Protein AF-A0A0H5Q1U9-F1 (afdb_monomer)

Nearest PDB structures (foldseek):
  1jwf-assembly1_A  TM=3.338E-01  e=3.633E+00  Homo sapiens

Structure (mmCIF, N/CA/C/O backbone):
data_AF-A0A0H5Q1U9-F1
#
_entry.id   AF-A0A0H5Q1U9-F1
#
loop_
_atom_site.group_PDB
_atom_site.id
_atom_site.type_symbol
_atom_site.label_atom_id
_atom_site.label_alt_id
_atom_site.label_comp_id
_atom_site.label_asym_id
_atom_site.label_entity_id
_atom_site.label_seq_id
_atom_site.pdbx_PDB_ins_code
_atom_site.Cartn_x
_atom_site.Cartn_y
_atom_site.Cartn_z
_atom_site.occupancy
_atom_site.B_iso_or_equiv
_atom_site.auth_seq_id
_atom_site.auth_comp_id
_atom_site.auth_asym_id
_atom_site.auth_atom_id
_atom_site.pdbx_PDB_model_num
ATOM 1 N N . MET A 1 1 ? 12.080 0.438 -1.032 1.00 84.31 1 MET A N 1
ATOM 2 C CA . MET A 1 1 ? 11.549 1.451 -1.965 1.00 84.31 1 MET A CA 1
ATOM 3 C C . MET A 1 1 ? 10.915 2.483 -1.077 1.00 84.31 1 MET A C 1
ATOM 5 O O . MET A 1 1 ? 10.042 2.093 -0.312 1.00 84.31 1 MET A O 1
ATOM 9 N N . GLU A 1 2 ? 11.328 3.741 -1.147 1.00 87.12 2 GLU A N 1
ATOM 10 C CA . GLU A 1 2 ? 10.969 4.746 -0.141 1.00 87.12 2 GLU A CA 1
ATOM 11 C C . GLU A 1 2 ? 9.449 4.851 0.037 1.00 87.12 2 GLU A C 1
ATOM 13 O O . GLU A 1 2 ? 8.946 4.863 1.160 1.00 87.12 2 GLU A O 1
ATOM 18 N N . ILE A 1 3 ? 8.696 4.817 -1.066 1.00 88.12 3 ILE A N 1
ATOM 19 C CA . ILE A 1 3 ? 7.231 4.836 -1.029 1.00 88.12 3 ILE A CA 1
ATOM 20 C C . ILE A 1 3 ? 6.628 3.608 -0.334 1.00 88.12 3 ILE A C 1
ATOM 22 O O . ILE A 1 3 ? 5.695 3.749 0.452 1.00 88.12 3 ILE A O 1
ATOM 26 N N . ILE A 1 4 ? 7.163 2.413 -0.594 1.00 88.50 4 ILE A N 1
ATOM 27 C CA . ILE A 1 4 ? 6.695 1.162 0.014 1.00 88.50 4 ILE A CA 1
ATOM 28 C C . ILE A 1 4 ? 6.957 1.200 1.518 1.00 88.50 4 ILE A C 1
ATOM 30 O O . ILE A 1 4 ? 6.059 0.913 2.305 1.00 88.50 4 ILE A O 1
ATOM 34 N N . ASP A 1 5 ? 8.171 1.591 1.905 1.00 87.69 5 ASP A N 1
ATOM 35 C CA . ASP A 1 5 ? 8.588 1.674 3.302 1.00 87.69 5 ASP A CA 1
ATOM 36 C C . ASP A 1 5 ? 7.730 2.704 4.060 1.00 87.69 5 ASP A C 1
ATOM 38 O 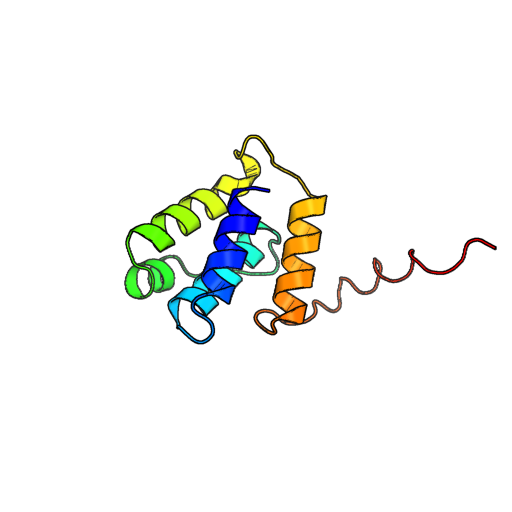O . ASP A 1 5 ? 7.247 2.426 5.157 1.00 87.69 5 ASP A O 1
ATOM 42 N N . THR A 1 6 ? 7.437 3.847 3.428 1.00 88.81 6 THR A N 1
ATOM 43 C CA . THR A 1 6 ? 6.542 4.883 3.971 1.00 88.81 6 THR A CA 1
ATOM 44 C C . THR A 1 6 ? 5.118 4.366 4.176 1.00 88.81 6 THR A C 1
ATOM 46 O O . THR A 1 6 ? 4.536 4.551 5.244 1.00 88.81 6 THR A O 1
ATOM 49 N N . VAL A 1 7 ? 4.546 3.696 3.172 1.00 89.50 7 VAL A N 1
ATOM 50 C CA . VAL A 1 7 ? 3.173 3.175 3.246 1.00 89.50 7 VAL A CA 1
ATOM 51 C C . VAL A 1 7 ? 3.069 2.064 4.291 1.00 89.50 7 VAL A C 1
ATOM 53 O O . VAL A 1 7 ? 2.139 2.070 5.095 1.00 89.50 7 VAL A O 1
ATOM 56 N N . LEU A 1 8 ? 4.040 1.148 4.348 1.00 87.31 8 LEU A N 1
ATOM 57 C CA . LEU A 1 8 ? 4.088 0.100 5.370 1.00 87.31 8 LEU A CA 1
ATOM 58 C C . LEU A 1 8 ? 4.223 0.682 6.781 1.00 87.31 8 LEU A C 1
ATOM 60 O O . LEU A 1 8 ? 3.544 0.208 7.695 1.00 87.31 8 LEU A O 1
ATOM 64 N N . ALA A 1 9 ? 5.054 1.711 6.964 1.00 88.06 9 ALA A N 1
ATOM 65 C CA . ALA A 1 9 ? 5.174 2.409 8.239 1.00 88.06 9 ALA A CA 1
ATOM 66 C C . ALA A 1 9 ? 3.831 3.022 8.661 1.00 88.06 9 ALA A C 1
ATOM 68 O O . ALA A 1 9 ? 3.384 2.782 9.780 1.00 88.06 9 ALA A O 1
ATOM 69 N N . GLN A 1 10 ? 3.134 3.708 7.749 1.00 86.31 10 GLN A N 1
ATOM 70 C CA . GLN A 1 10 ? 1.844 4.334 8.043 1.00 86.31 10 GLN A CA 1
ATOM 71 C C . GLN A 1 10 ? 0.745 3.309 8.370 1.00 86.31 10 GLN A C 1
ATOM 73 O O . GLN A 1 10 ? -0.031 3.501 9.307 1.00 86.31 10 GLN A O 1
ATOM 78 N N . ILE A 1 11 ? 0.693 2.194 7.637 1.00 86.56 11 ILE A N 1
ATOM 79 C CA . ILE A 1 11 ? -0.240 1.091 7.915 1.00 86.56 11 ILE A CA 1
ATOM 80 C C . ILE A 1 11 ? 0.050 0.476 9.292 1.00 86.56 11 ILE A C 1
ATOM 82 O O . ILE A 1 11 ? -0.879 0.130 10.021 1.00 86.56 11 ILE A O 1
ATOM 86 N N . THR A 1 12 ? 1.332 0.357 9.655 1.00 83.00 12 THR A N 1
ATOM 87 C CA . THR A 1 12 ? 1.776 -0.197 10.943 1.00 83.00 12 THR A CA 1
ATOM 88 C C . THR A 1 12 ? 1.503 0.760 12.107 1.00 83.00 12 THR A C 1
ATOM 90 O O . THR A 1 12 ? 1.166 0.311 13.199 1.00 83.00 12 THR A O 1
ATOM 93 N N . GLU A 1 13 ? 1.613 2.067 11.886 1.00 83.19 13 GLU A N 1
ATOM 94 C CA . GLU A 1 13 ? 1.341 3.097 12.891 1.00 83.19 13 GLU A CA 1
ATOM 95 C C . GLU A 1 13 ? -0.162 3.248 13.175 1.00 83.19 13 GLU A C 1
ATOM 97 O O . GLU A 1 13 ? -0.573 3.411 14.323 1.00 83.19 13 GLU A O 1
ATOM 102 N N . HIS A 1 14 ? -1.001 3.121 12.144 1.00 78.44 14 HIS A N 1
ATOM 103 C CA . HIS A 1 14 ? -2.457 3.252 12.244 1.00 78.44 14 HIS A CA 1
ATOM 104 C C . HIS A 1 14 ? -3.188 1.922 12.018 1.00 78.44 14 HIS A C 1
ATOM 106 O O . HIS A 1 14 ? -4.203 1.873 11.305 1.00 78.44 14 HIS A O 1
ATOM 112 N N . GLN A 1 15 ? -2.674 0.831 12.595 1.00 68.69 15 GLN A N 1
ATOM 113 C CA . GLN A 1 15 ? -3.274 -0.498 12.453 1.00 68.69 15 GLN A CA 1
ATOM 114 C C . GLN A 1 15 ? -4.753 -0.493 12.870 1.00 68.69 15 GLN A C 1
ATOM 116 O O . GLN A 1 15 ? -5.124 0.026 13.921 1.00 68.69 15 GLN A O 1
ATOM 121 N N . GLY A 1 16 ? -5.609 -1.071 12.022 1.00 66.94 16 GLY A N 1
ATOM 122 C CA . GLY A 1 16 ? -7.049 -1.212 12.275 1.00 66.94 16 GLY A CA 1
ATOM 123 C C . GLY A 1 16 ? -7.936 -0.066 11.774 1.00 66.94 16 GLY A C 1
ATOM 124 O O . GLY A 1 16 ? -9.156 -0.152 11.904 1.00 66.94 16 GLY A O 1
ATOM 125 N N . THR A 1 17 ? -7.378 0.986 11.165 1.00 78.12 17 THR A N 1
ATOM 126 C CA . THR A 1 17 ? -8.189 2.034 10.520 1.00 78.12 17 THR A CA 1
ATOM 127 C C . THR A 1 17 ? -8.580 1.650 9.089 1.00 78.12 17 THR A C 1
ATOM 129 O O . THR A 1 17 ? -7.834 0.984 8.368 1.00 78.12 17 THR A O 1
ATOM 132 N N . GLY A 1 18 ? -9.764 2.088 8.643 1.00 77.50 18 GLY A N 1
ATOM 133 C CA . GLY A 1 18 ? -10.246 1.812 7.283 1.00 77.50 18 GLY A CA 1
ATOM 134 C C . GLY A 1 18 ? -9.364 2.408 6.177 1.00 77.50 18 GLY A C 1
ATOM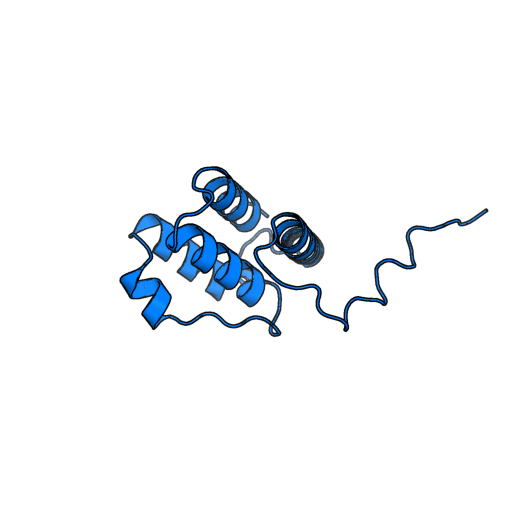 135 O O . GLY A 1 18 ? -9.355 1.885 5.064 1.00 77.50 18 GLY A O 1
ATOM 136 N N . SER A 1 19 ? -8.603 3.464 6.480 1.00 82.94 19 SER A N 1
ATOM 137 C CA . SER A 1 19 ? -7.597 4.053 5.593 1.00 82.94 19 SER A CA 1
ATOM 138 C C . SER A 1 19 ? -6.360 3.163 5.458 1.00 82.94 19 SER A C 1
ATOM 140 O O . SER A 1 19 ? -5.899 2.960 4.338 1.00 82.94 19 SER A O 1
ATOM 142 N N . SER A 1 20 ? -5.869 2.567 6.550 1.00 85.38 20 SER A N 1
ATOM 143 C CA . SER A 1 20 ? -4.739 1.623 6.521 1.00 85.38 20 SER A CA 1
ATOM 144 C C . SER A 1 20 ? -5.044 0.378 5.694 1.00 85.38 20 SER A C 1
ATOM 146 O O . SER A 1 20 ? -4.223 -0.031 4.879 1.00 85.38 20 SER A O 1
ATOM 148 N N . VAL A 1 21 ? -6.246 -0.192 5.839 1.00 86.50 21 VAL A N 1
ATOM 149 C CA . VAL A 1 21 ? -6.679 -1.339 5.017 1.00 86.50 21 VAL A CA 1
ATOM 150 C C . VAL A 1 21 ? -6.693 -0.965 3.535 1.00 86.50 21 VAL A C 1
ATOM 152 O O . VAL A 1 21 ? -6.221 -1.723 2.692 1.00 86.50 21 VAL A O 1
ATOM 155 N N . LEU A 1 22 ? -7.194 0.226 3.206 1.00 88.56 22 LEU A N 1
ATOM 156 C CA . LEU A 1 22 ? -7.281 0.664 1.819 1.00 88.56 22 LEU A CA 1
ATOM 157 C C . LEU A 1 22 ? -5.904 0.990 1.222 1.00 88.56 22 LEU A C 1
ATOM 159 O O . LEU A 1 22 ? -5.648 0.658 0.067 1.00 88.56 22 LEU A O 1
ATOM 163 N N . LEU A 1 23 ? -5.000 1.586 2.002 1.00 88.94 23 LEU A N 1
ATOM 164 C CA . LEU A 1 23 ? -3.608 1.797 1.600 1.00 88.94 23 LEU A CA 1
ATOM 165 C C . LEU A 1 23 ? -2.868 0.473 1.390 1.00 88.94 23 LEU A C 1
ATOM 167 O O . LEU A 1 23 ? -2.118 0.354 0.426 1.00 88.94 23 LEU A O 1
ATOM 171 N N . ALA A 1 24 ? -3.110 -0.530 2.236 1.00 89.56 24 ALA A N 1
ATOM 172 C CA . ALA A 1 24 ? -2.551 -1.867 2.067 1.00 89.56 24 ALA A CA 1
ATOM 173 C C . ALA A 1 24 ? -3.013 -2.507 0.748 1.00 89.56 24 ALA A C 1
ATOM 175 O O . ALA A 1 24 ? -2.195 -3.013 -0.018 1.00 89.56 24 ALA A O 1
ATOM 176 N N . GLN A 1 25 ? -4.308 -2.413 0.436 1.00 88.50 25 GLN A N 1
ATOM 177 C CA . GLN A 1 25 ? -4.861 -2.886 -0.836 1.00 88.50 25 GLN A CA 1
ATOM 178 C C . GLN A 1 25 ? -4.319 -2.104 -2.036 1.00 88.50 25 GLN A C 1
ATOM 180 O O . GLN A 1 25 ? -4.033 -2.694 -3.076 1.00 88.50 25 GLN A O 1
ATOM 185 N N . ALA A 1 26 ? -4.144 -0.788 -1.904 1.00 90.50 26 ALA A N 1
ATOM 186 C CA . ALA A 1 26 ? -3.550 0.040 -2.948 1.00 90.50 26 ALA A CA 1
ATOM 187 C C . ALA A 1 26 ? -2.086 -0.326 -3.206 1.00 90.50 26 ALA A C 1
ATOM 189 O O . ALA A 1 26 ? -1.682 -0.431 -4.361 1.00 90.50 26 ALA A O 1
ATOM 190 N N . LEU A 1 27 ? -1.311 -0.573 -2.147 1.00 90.00 27 LEU A N 1
ATOM 191 C CA . LEU A 1 27 ? 0.063 -1.052 -2.251 1.00 90.00 27 LEU A CA 1
ATOM 192 C C . LEU A 1 27 ? 0.103 -2.424 -2.931 1.00 90.00 27 LEU A C 1
ATOM 194 O O . LEU A 1 27 ? 0.856 -2.608 -3.882 1.00 90.00 27 LEU A O 1
ATOM 198 N N . ALA A 1 28 ? -0.757 -3.356 -2.515 1.00 90.06 28 ALA A N 1
ATOM 199 C CA . ALA A 1 28 ? -0.857 -4.665 -3.149 1.00 90.06 28 ALA A CA 1
ATOM 200 C C . ALA A 1 28 ? -1.220 -4.560 -4.639 1.00 90.06 28 ALA A C 1
ATOM 202 O O . ALA A 1 28 ? -0.608 -5.233 -5.462 1.00 90.06 28 ALA A O 1
ATOM 203 N N . SER A 1 29 ? -2.159 -3.675 -4.993 1.00 89.06 29 SER A N 1
ATOM 204 C CA . SER A 1 29 ? -2.590 -3.428 -6.377 1.00 89.06 29 SER A CA 1
ATOM 205 C C . SER A 1 29 ? -1.497 -2.784 -7.231 1.00 89.06 29 SER A C 1
ATOM 207 O O . SER A 1 29 ? -1.340 -3.108 -8.408 1.00 89.06 29 SER A O 1
ATOM 209 N N . ALA A 1 30 ? -0.701 -1.896 -6.634 1.00 89.19 30 ALA A N 1
ATOM 210 C CA . ALA A 1 30 ? 0.451 -1.294 -7.290 1.00 89.19 30 ALA A CA 1
ATOM 211 C C . ALA A 1 30 ? 1.557 -2.326 -7.561 1.00 89.19 30 ALA A C 1
ATOM 213 O O . ALA A 1 30 ? 2.189 -2.280 -8.614 1.00 89.19 30 ALA A O 1
ATOM 214 N N . CYS A 1 31 ? 1.766 -3.265 -6.633 1.00 87.38 31 CYS A N 1
ATOM 215 C CA . CYS A 1 31 ? 2.772 -4.321 -6.746 1.00 87.38 31 CYS A CA 1
ATOM 216 C C . CYS A 1 31 ? 2.323 -5.510 -7.608 1.00 87.38 31 CYS A C 1
ATOM 218 O O . CYS A 1 31 ? 3.156 -6.200 -8.189 1.00 87.38 31 CYS A O 1
ATOM 220 N N . SER A 1 32 ? 1.020 -5.781 -7.689 1.00 84.31 32 SER A N 1
ATOM 221 C CA . SER A 1 32 ? 0.472 -6.928 -8.406 1.00 84.31 32 SER A CA 1
ATOM 222 C C . SER A 1 32 ? -0.927 -6.645 -8.945 1.00 84.31 32 SER A C 1
ATOM 224 O O . SER A 1 32 ? -1.811 -6.157 -8.247 1.00 84.31 32 SER A O 1
ATOM 226 N N . ARG A 1 33 ? -1.160 -7.052 -10.197 1.00 79.38 33 ARG A N 1
ATOM 227 C CA . ARG A 1 33 ? -2.454 -6.896 -10.885 1.00 79.38 33 ARG A CA 1
ATOM 228 C C . ARG A 1 33 ? -3.562 -7.786 -10.320 1.00 79.38 33 ARG A C 1
ATOM 230 O O . ARG A 1 33 ? -4.714 -7.613 -10.702 1.00 79.38 33 ARG A O 1
ATOM 237 N N . HIS A 1 34 ? -3.211 -8.738 -9.458 1.00 80.75 34 HIS A N 1
ATOM 238 C CA . HIS A 1 34 ? -4.166 -9.624 -8.798 1.00 80.75 34 H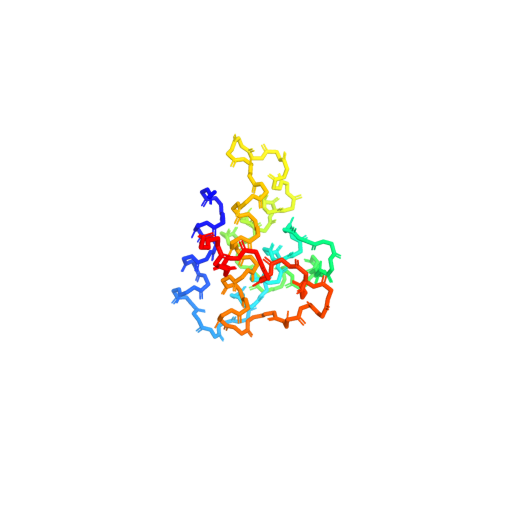IS A CA 1
ATOM 239 C C . HIS A 1 34 ? -5.005 -8.889 -7.750 1.00 80.75 34 HIS A C 1
ATOM 241 O O . HIS A 1 34 ? -6.134 -9.286 -7.473 1.00 80.7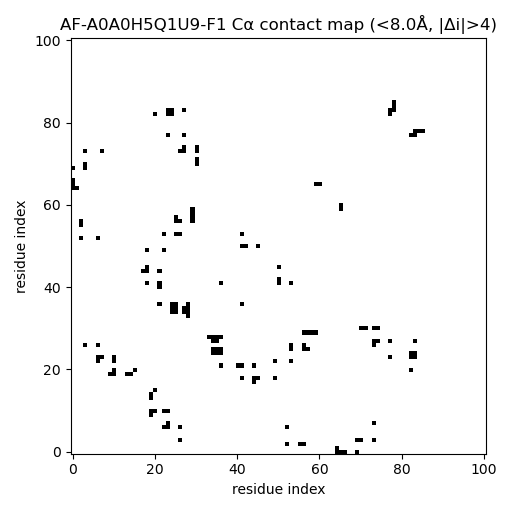5 34 HIS A O 1
ATOM 247 N N . TYR A 1 35 ? -4.491 -7.776 -7.227 1.00 83.25 35 TYR A N 1
ATOM 248 C CA . TYR A 1 35 ? -5.214 -6.937 -6.287 1.00 83.25 35 TYR A CA 1
ATOM 249 C C . TYR A 1 35 ? -5.747 -5.705 -7.006 1.00 83.25 35 TYR A C 1
ATOM 251 O O . TYR A 1 35 ? -5.078 -5.087 -7.837 1.00 83.25 35 TYR A O 1
ATOM 259 N N . THR A 1 36 ? -6.967 -5.319 -6.656 1.00 84.69 36 THR A N 1
ATOM 260 C CA . THR A 1 36 ? -7.612 -4.117 -7.180 1.00 84.69 36 THR A CA 1
ATOM 261 C C . THR A 1 36 ? -8.078 -3.251 -6.034 1.00 84.69 36 THR A C 1
ATOM 263 O O . THR A 1 36 ? -8.592 -3.757 -5.037 1.00 84.69 36 THR A O 1
ATOM 266 N N . VAL A 1 37 ? -7.962 -1.941 -6.208 1.00 87.19 37 VAL A N 1
ATOM 267 C CA . VAL A 1 37 ? -8.467 -0.958 -5.256 1.00 87.19 37 VAL A CA 1
ATOM 268 C C . VAL A 1 37 ? -9.387 0.026 -5.969 1.00 87.19 37 VAL A C 1
ATOM 270 O O . VAL A 1 37 ? -9.148 0.432 -7.107 1.00 87.19 37 VAL A O 1
ATOM 273 N N . SER A 1 38 ? -10.469 0.403 -5.298 1.00 87.56 38 SER A N 1
ATOM 274 C CA . SER A 1 38 ? -11.435 1.372 -5.804 1.00 87.56 38 SER A CA 1
ATOM 275 C C . SER A 1 38 ? -10.962 2.795 -5.512 1.00 87.56 38 SER A C 1
ATOM 277 O O . SER A 1 38 ? -10.781 3.183 -4.356 1.00 87.56 38 SER A O 1
ATOM 279 N N . LEU A 1 39 ? -10.809 3.603 -6.566 1.00 84.00 39 LEU A N 1
ATOM 280 C CA . LEU A 1 39 ? -10.488 5.030 -6.440 1.00 84.00 39 LEU A CA 1
ATOM 281 C C . LEU A 1 39 ? -11.580 5.795 -5.674 1.00 84.00 39 LEU A C 1
ATOM 283 O O . LEU A 1 39 ? -11.287 6.741 -4.945 1.00 84.00 39 LEU A O 1
ATOM 287 N N . LEU A 1 40 ? -12.843 5.384 -5.821 1.00 86.19 40 LEU A N 1
ATOM 288 C CA . LEU A 1 40 ? -13.958 6.011 -5.114 1.00 86.19 40 LEU A CA 1
ATOM 289 C C . LEU A 1 40 ? -13.877 5.731 -3.612 1.00 86.19 40 LEU A C 1
ATOM 291 O O . LEU A 1 40 ? -14.012 6.661 -2.819 1.00 86.19 40 LEU A O 1
ATOM 295 N N . ASP A 1 41 ? -13.560 4.496 -3.218 1.00 86.00 41 ASP A N 1
ATOM 296 C CA . ASP A 1 41 ? -13.341 4.170 -1.806 1.00 86.00 41 ASP A CA 1
ATOM 297 C C . ASP A 1 41 ? -12.140 4.931 -1.237 1.00 86.00 41 ASP A C 1
ATOM 299 O O . ASP A 1 41 ? -12.211 5.441 -0.116 1.00 86.00 41 ASP A O 1
ATOM 303 N N . ALA A 1 42 ? -11.073 5.084 -2.031 1.00 84.88 42 ALA A N 1
ATOM 304 C CA . ALA A 1 42 ? -9.924 5.901 -1.663 1.00 84.88 42 ALA A CA 1
ATOM 305 C C . ALA A 1 42 ? -10.331 7.359 -1.402 1.00 84.88 42 ALA A C 1
ATOM 307 O O . ALA A 1 42 ? -9.927 7.945 -0.404 1.00 84.88 42 ALA A O 1
ATOM 308 N N . SER A 1 43 ? -11.191 7.934 -2.247 1.00 83.88 43 SER A N 1
ATOM 309 C CA . SER A 1 43 ? -11.630 9.330 -2.114 1.00 83.88 43 SER A CA 1
ATOM 310 C C . SER A 1 43 ? -12.449 9.626 -0.856 1.00 83.88 43 SER A C 1
ATOM 312 O O . SER A 1 43 ? -12.431 10.755 -0.374 1.00 83.88 43 SER A O 1
ATOM 314 N N . VAL A 1 44 ? -13.146 8.621 -0.319 1.00 86.62 44 VAL A N 1
ATOM 315 C CA . VAL A 1 44 ? -13.987 8.771 0.875 1.00 86.62 44 VAL A CA 1
ATOM 316 C C . VAL A 1 44 ? -13.213 8.437 2.151 1.00 86.62 44 VAL A C 1
ATOM 318 O O . VAL A 1 44 ? -13.436 9.067 3.183 1.00 86.62 44 VAL A O 1
ATOM 321 N N . LYS A 1 45 ? -12.319 7.441 2.099 1.00 86.00 45 LYS A N 1
ATOM 322 C CA . LYS A 1 45 ? -11.619 6.913 3.282 1.00 86.00 45 LYS A CA 1
ATOM 323 C C . LYS A 1 45 ? -10.247 7.535 3.524 1.00 86.00 45 LYS A C 1
ATOM 325 O O . LYS A 1 45 ? -9.781 7.490 4.660 1.00 86.00 45 LYS A O 1
ATOM 330 N N . LEU A 1 46 ? -9.583 8.060 2.493 1.00 85.69 46 LEU A N 1
ATOM 331 C CA . LEU A 1 46 ? -8.240 8.619 2.625 1.00 85.69 46 LEU A CA 1
ATOM 332 C C . LEU A 1 46 ? -8.289 10.123 2.880 1.00 85.69 46 LEU A C 1
ATOM 334 O O . LEU A 1 46 ? -8.973 10.884 2.197 1.00 85.69 46 LEU A O 1
ATOM 338 N N . ASP A 1 47 ? -7.490 10.560 3.845 1.00 85.75 47 ASP A N 1
ATOM 339 C CA . ASP A 1 47 ? -7.135 11.960 4.011 1.00 85.75 47 ASP A CA 1
ATOM 340 C C . ASP A 1 47 ? -6.175 12.425 2.895 1.00 85.75 47 ASP A C 1
ATOM 342 O O . ASP A 1 47 ? -5.673 11.635 2.091 1.00 85.75 47 ASP A O 1
ATOM 346 N N . ARG A 1 48 ? -5.888 13.731 2.841 1.00 84.56 48 ARG A N 1
ATOM 347 C CA . ARG A 1 48 ? -5.036 14.315 1.790 1.00 84.56 48 ARG A CA 1
ATOM 348 C C . ARG A 1 48 ? -3.632 13.708 1.729 1.00 84.56 48 ARG A C 1
ATOM 350 O O . ARG A 1 48 ? -3.083 13.627 0.632 1.00 84.56 48 ARG A O 1
ATOM 357 N N . ASN A 1 49 ? -3.050 13.322 2.865 1.00 86.00 49 ASN A N 1
ATOM 358 C CA . ASN A 1 49 ? -1.707 12.750 2.898 1.00 86.00 49 ASN A CA 1
ATOM 359 C C . ASN A 1 49 ? -1.733 11.322 2.338 1.00 86.00 49 ASN A C 1
ATOM 361 O O . ASN A 1 49 ? -1.019 11.001 1.390 1.00 86.00 49 ASN A O 1
ATOM 365 N N . SER A 1 50 ? -2.660 10.504 2.832 1.00 85.62 50 SER A N 1
ATOM 366 C CA . SER A 1 50 ? -2.856 9.133 2.355 1.00 85.62 50 SER A CA 1
ATOM 367 C C . SER A 1 50 ? -3.245 9.073 0.870 1.00 85.62 50 SER A C 1
ATOM 369 O O . SER A 1 50 ? -2.779 8.204 0.135 1.00 85.62 50 SER A O 1
ATOM 371 N N . MET A 1 51 ? -4.040 10.032 0.383 1.00 87.94 51 MET A N 1
ATOM 372 C CA . MET A 1 51 ? -4.379 10.145 -1.039 1.00 87.94 51 MET A CA 1
ATOM 373 C C . MET A 1 51 ? -3.159 10.502 -1.907 1.00 87.94 51 MET A C 1
ATOM 375 O O . MET A 1 51 ? -3.048 10.031 -3.037 1.00 87.94 51 MET A O 1
ATOM 379 N N . ASN A 1 52 ? -2.214 11.301 -1.399 1.00 89.88 52 ASN A N 1
ATOM 380 C CA . ASN A 1 52 ? -0.968 11.572 -2.120 1.00 89.88 52 ASN A CA 1
ATOM 381 C C . ASN A 1 52 ? -0.159 10.282 -2.323 1.00 89.88 52 ASN A C 1
ATOM 383 O O . ASN A 1 52 ? 0.270 9.996 -3.442 1.00 89.88 52 ASN A O 1
ATOM 387 N N . LEU A 1 53 ? -0.032 9.471 -1.268 1.00 89.38 53 LEU A N 1
ATOM 388 C CA . LEU A 1 53 ? 0.635 8.171 -1.343 1.00 89.38 53 LEU A CA 1
ATOM 389 C C . LEU A 1 53 ? -0.083 7.224 -2.301 1.00 89.38 53 LEU A C 1
ATOM 391 O O . LEU A 1 53 ? 0.573 6.591 -3.120 1.00 89.38 53 LEU A O 1
ATOM 395 N N . PHE A 1 54 ? -1.416 7.184 -2.269 1.00 90.38 54 PHE A N 1
ATOM 396 C CA . PHE A 1 54 ? -2.215 6.417 -3.225 1.00 90.38 54 PHE A CA 1
ATOM 397 C C . PHE A 1 54 ? -1.899 6.800 -4.680 1.00 90.38 54 PHE A C 1
ATOM 399 O O . PHE A 1 54 ? -1.640 5.933 -5.512 1.00 90.38 54 PHE A O 1
ATOM 406 N N . CYS A 1 55 ? -1.865 8.098 -4.996 1.00 89.38 55 CYS A N 1
ATOM 407 C CA . CYS A 1 55 ? -1.527 8.570 -6.339 1.00 89.38 55 CYS A CA 1
ATOM 408 C C . CYS A 1 55 ? -0.095 8.201 -6.745 1.00 89.38 55 CYS A C 1
ATOM 410 O O . CYS A 1 55 ? 0.134 7.819 -7.894 1.00 89.38 55 CYS A O 1
ATOM 412 N N . ARG A 1 56 ? 0.868 8.285 -5.820 1.00 90.75 56 ARG A N 1
ATOM 413 C CA . ARG A 1 56 ? 2.245 7.856 -6.090 1.00 90.75 56 ARG A CA 1
ATOM 414 C C . ARG A 1 56 ? 2.341 6.340 -6.300 1.00 90.75 56 ARG A C 1
ATOM 416 O O . ARG A 1 56 ? 3.023 5.910 -7.222 1.00 90.75 56 ARG A O 1
ATOM 423 N N . LEU A 1 57 ? 1.601 5.534 -5.533 1.00 89.50 57 LEU A N 1
ATOM 424 C CA . LEU A 1 57 ? 1.506 4.080 -5.722 1.00 89.50 57 LEU A CA 1
ATOM 425 C C . LEU A 1 57 ? 0.919 3.727 -7.094 1.00 89.50 57 LEU A C 1
ATOM 427 O O . LEU A 1 57 ? 1.438 2.853 -7.782 1.00 89.50 57 LEU A O 1
ATOM 431 N N . ALA A 1 58 ? -0.103 4.451 -7.554 1.00 88.06 58 ALA A N 1
ATOM 432 C CA . ALA A 1 58 ? -0.640 4.270 -8.905 1.00 88.06 58 ALA A CA 1
ATOM 433 C C . ALA A 1 58 ? 0.408 4.546 -10.004 1.00 88.06 58 ALA A C 1
ATOM 435 O O . ALA A 1 58 ? 0.337 3.987 -11.099 1.00 88.06 58 ALA A O 1
ATOM 436 N N . ALA A 1 59 ? 1.405 5.380 -9.705 1.00 88.56 59 ALA A N 1
ATOM 437 C CA . ALA A 1 59 ? 2.534 5.686 -10.569 1.00 88.56 59 ALA A CA 1
ATOM 438 C C . ALA A 1 59 ? 3.832 4.970 -10.147 1.00 88.56 59 ALA A C 1
ATOM 440 O O . ALA A 1 59 ? 4.901 5.405 -10.566 1.00 88.56 59 ALA A O 1
ATOM 441 N N . ILE A 1 60 ? 3.768 3.862 -9.390 1.00 86.94 60 ILE A N 1
ATOM 442 C CA . ILE A 1 60 ? 4.948 3.197 -8.800 1.00 86.94 60 ILE A CA 1
ATOM 443 C C . ILE A 1 60 ? 6.055 2.904 -9.824 1.00 86.94 60 ILE A C 1
ATOM 445 O O . ILE A 1 60 ? 7.229 3.089 -9.533 1.00 86.94 60 ILE A O 1
ATOM 449 N N . SER A 1 61 ? 5.689 2.557 -11.065 1.00 86.31 61 SER A N 1
ATOM 450 C CA . SER A 1 61 ? 6.619 2.334 -12.192 1.00 86.31 61 SER A CA 1
ATOM 451 C C . SER A 1 61 ? 7.474 3.546 -12.598 1.00 86.31 61 SER A C 1
ATOM 453 O O . SER A 1 61 ? 8.394 3.411 -13.403 1.00 86.31 61 SER A O 1
ATOM 455 N N . LYS A 1 62 ? 7.135 4.742 -12.110 1.00 87.25 62 LYS A N 1
ATOM 456 C CA . LYS A 1 62 ? 7.832 6.006 -12.368 1.00 87.25 62 LYS A CA 1
ATOM 457 C C . LYS A 1 62 ? 8.713 6.442 -11.202 1.00 87.25 62 LYS A C 1
ATOM 459 O O . LYS A 1 62 ? 9.413 7.442 -11.343 1.00 87.25 62 LYS A O 1
ATOM 464 N N . GLU A 1 63 ? 8.684 5.726 -10.081 1.00 87.00 63 GLU A N 1
ATOM 465 C CA . GLU A 1 63 ? 9.539 6.032 -8.939 1.00 87.00 63 GLU A CA 1
ATOM 466 C C . GLU A 1 63 ? 11.013 5.740 -9.288 1.00 87.00 63 GLU A C 1
ATOM 468 O O . GLU A 1 63 ? 11.314 4.750 -9.964 1.00 87.00 63 GLU A O 1
ATOM 473 N N . PRO A 1 64 ? 11.950 6.605 -8.866 1.00 83.25 64 PRO A N 1
ATOM 474 C CA . PRO A 1 64 ? 13.358 6.511 -9.256 1.00 83.25 64 PRO A CA 1
ATOM 475 C C . PRO A 1 64 ? 14.066 5.277 -8.680 1.00 83.25 64 PRO A C 1
ATOM 477 O O . PRO A 1 64 ? 15.061 4.819 -9.235 1.00 83.25 64 PRO A O 1
ATOM 480 N N . ASP A 1 65 ? 13.553 4.735 -7.579 1.00 87.19 65 ASP A N 1
ATOM 481 C CA . ASP A 1 65 ? 14.047 3.559 -6.865 1.00 87.19 65 ASP A CA 1
ATOM 482 C C . ASP A 1 65 ? 13.208 2.299 -7.148 1.00 87.19 65 ASP A C 1
ATOM 484 O O . ASP A 1 65 ? 13.253 1.334 -6.379 1.00 87.19 65 ASP A O 1
ATOM 488 N N . TYR A 1 66 ? 12.448 2.296 -8.252 1.00 85.88 66 TYR A N 1
ATOM 489 C CA . TYR A 1 66 ? 11.602 1.179 -8.669 1.00 85.88 66 TYR A CA 1
ATOM 490 C C . TYR A 1 66 ? 12.354 -0.156 -8.653 1.00 85.88 66 TYR A C 1
ATOM 492 O O . TYR A 1 66 ? 13.368 -0.345 -9.328 1.00 85.88 66 TYR A O 1
ATOM 500 N N . SER A 1 67 ? 11.818 -1.113 -7.898 1.00 87.06 67 SER A N 1
ATOM 501 C CA . SER A 1 67 ? 12.411 -2.433 -7.736 1.00 87.06 67 SER A CA 1
ATOM 502 C C . SER A 1 67 ? 11.332 -3.499 -7.620 1.00 87.06 67 SER A C 1
ATOM 504 O O . SER A 1 67 ? 10.479 -3.446 -6.734 1.00 87.06 67 SER A O 1
ATOM 506 N N . ASN A 1 68 ? 11.392 -4.503 -8.495 1.00 86.06 68 ASN A N 1
ATOM 507 C CA . ASN A 1 68 ? 10.492 -5.656 -8.427 1.00 86.06 68 ASN A CA 1
ATOM 508 C C . ASN A 1 68 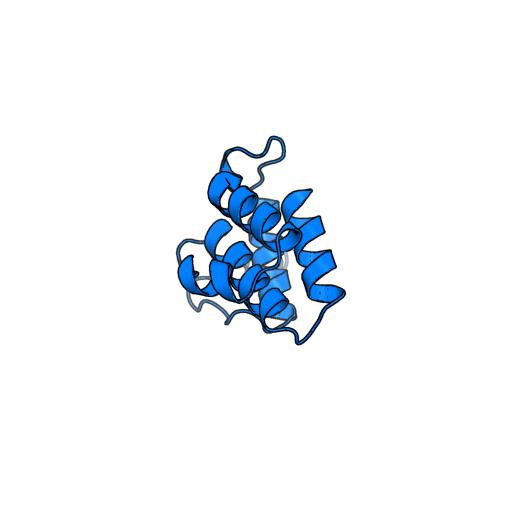? 10.709 -6.445 -7.125 1.00 86.06 68 ASN A C 1
ATOM 510 O O . ASN A 1 68 ? 9.746 -6.800 -6.459 1.00 86.06 68 ASN A O 1
ATOM 514 N N . SER A 1 69 ? 11.961 -6.614 -6.681 1.00 86.94 69 SER A N 1
ATOM 515 C CA . SER A 1 69 ? 12.250 -7.340 -5.436 1.00 86.94 69 SER A CA 1
ATOM 516 C C . SER A 1 69 ? 11.731 -6.616 -4.190 1.00 86.94 69 SER A C 1
ATOM 518 O O . SER A 1 69 ? 11.380 -7.258 -3.201 1.00 86.94 69 SER A O 1
ATOM 520 N N . ALA A 1 70 ? 11.657 -5.281 -4.218 1.00 87.31 70 ALA A N 1
ATOM 521 C CA . ALA A 1 70 ? 11.036 -4.508 -3.146 1.00 87.31 70 ALA A CA 1
ATOM 522 C C . ALA A 1 70 ? 9.507 -4.671 -3.134 1.00 87.31 70 ALA A C 1
ATOM 524 O O . ALA A 1 70 ? 8.921 -4.755 -2.058 1.00 87.31 70 ALA A O 1
ATOM 525 N N . GLN A 1 71 ? 8.878 -4.758 -4.307 1.00 87.81 71 GLN A N 1
ATOM 526 C CA . GLN A 1 71 ? 7.441 -5.012 -4.441 1.00 87.81 71 GLN A CA 1
ATOM 527 C C . GLN A 1 71 ? 7.066 -6.422 -3.969 1.00 87.81 71 GLN A C 1
ATOM 529 O O . GLN A 1 71 ? 6.122 -6.569 -3.196 1.00 87.81 71 GLN A O 1
ATOM 534 N N . ASP A 1 72 ? 7.851 -7.443 -4.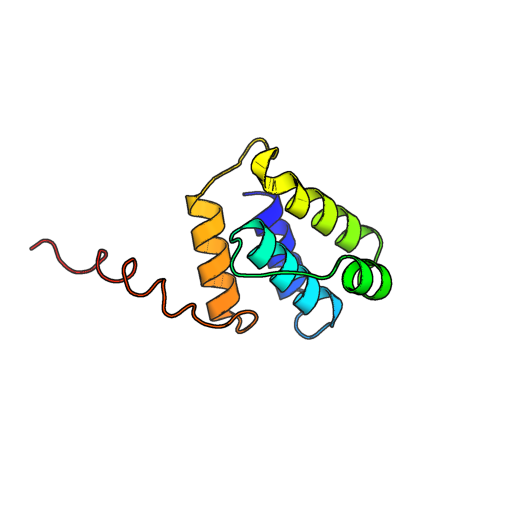322 1.00 88.06 72 ASP A N 1
ATOM 535 C CA . ASP A 1 72 ? 7.626 -8.818 -3.851 1.00 88.06 72 ASP A CA 1
ATOM 536 C C . ASP A 1 72 ? 7.733 -8.918 -2.323 1.00 88.06 72 ASP A C 1
ATOM 538 O O . ASP A 1 72 ? 6.895 -9.532 -1.658 1.00 88.06 72 ASP A O 1
ATOM 542 N N . LYS A 1 73 ? 8.736 -8.250 -1.735 1.00 87.94 73 LYS A N 1
ATOM 543 C CA . LYS A 1 73 ? 8.872 -8.145 -0.274 1.00 87.94 73 LYS A CA 1
ATOM 544 C C . LYS A 1 73 ? 7.688 -7.419 0.360 1.00 87.94 73 LYS A C 1
ATOM 546 O O . LYS A 1 73 ? 7.238 -7.832 1.427 1.00 87.94 73 LYS A O 1
ATOM 551 N N . ALA A 1 74 ? 7.172 -6.372 -0.283 1.00 88.38 74 ALA A N 1
ATOM 552 C CA . ALA A 1 74 ? 5.994 -5.656 0.192 1.00 88.38 74 ALA A CA 1
ATOM 553 C C . ALA A 1 74 ? 4.762 -6.565 0.231 1.00 88.38 74 ALA A C 1
ATOM 555 O O . ALA A 1 74 ? 4.070 -6.602 1.243 1.00 88.38 74 ALA A O 1
ATOM 556 N N . LEU A 1 75 ? 4.528 -7.347 -0.828 1.00 89.06 75 LEU A N 1
ATOM 557 C CA . LEU A 1 75 ? 3.428 -8.312 -0.888 1.00 89.06 75 LEU A CA 1
ATOM 558 C C . LEU A 1 75 ? 3.546 -9.373 0.210 1.00 89.06 75 LEU A C 1
ATOM 560 O O . LEU A 1 75 ? 2.575 -9.613 0.924 1.00 89.06 75 LEU A O 1
ATOM 564 N N . ARG A 1 76 ? 4.738 -9.956 0.407 1.00 88.12 76 ARG A N 1
ATOM 565 C CA . ARG A 1 76 ? 4.993 -10.884 1.526 1.00 88.12 76 ARG A CA 1
ATOM 566 C C . ARG A 1 76 ? 4.666 -10.234 2.871 1.00 88.12 76 ARG A C 1
ATOM 568 O O . ARG A 1 76 ? 3.942 -10.810 3.674 1.00 88.12 76 ARG A O 1
ATOM 575 N N . ARG A 1 77 ? 5.100 -8.989 3.081 1.00 87.19 77 ARG A N 1
ATOM 576 C CA . ARG A 1 77 ? 4.840 -8.269 4.331 1.00 87.19 77 ARG A CA 1
ATOM 577 C C . ARG A 1 77 ? 3.357 -7.974 4.560 1.00 87.19 77 ARG A C 1
ATOM 579 O O . ARG A 1 77 ? 2.892 -8.053 5.691 1.00 87.19 77 ARG A O 1
ATOM 586 N N . LEU A 1 78 ? 2.614 -7.632 3.510 1.00 87.44 78 LEU A N 1
ATOM 587 C CA . LEU A 1 78 ? 1.169 -7.415 3.593 1.00 87.44 78 LEU A CA 1
ATOM 588 C C . LEU A 1 78 ? 0.409 -8.704 3.940 1.00 87.44 78 LEU A C 1
ATOM 590 O O . 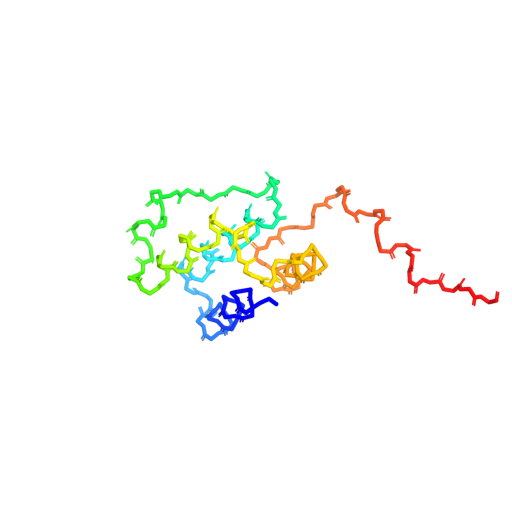LEU A 1 78 ? -0.588 -8.627 4.660 1.00 87.44 78 LEU A O 1
ATOM 594 N N . ARG A 1 79 ? 0.896 -9.868 3.485 1.00 86.25 79 ARG A N 1
ATOM 595 C CA . ARG A 1 79 ? 0.372 -11.189 3.878 1.00 86.25 79 ARG A CA 1
ATOM 596 C C . ARG A 1 79 ? 0.653 -11.493 5.344 1.00 86.25 79 ARG A C 1
ATOM 598 O O . ARG A 1 79 ? -0.272 -11.855 6.059 1.00 86.25 79 ARG A O 1
ATOM 605 N N . ASP A 1 80 ? 1.883 -11.266 5.812 1.00 87.00 80 ASP A N 1
ATOM 606 C CA . ASP A 1 80 ? 2.248 -11.464 7.227 1.00 87.00 80 ASP A CA 1
ATOM 607 C C . ASP A 1 80 ? 1.361 -10.641 8.174 1.00 87.00 80 ASP A C 1
ATOM 609 O O . ASP A 1 80 ? 1.055 -11.057 9.289 1.00 87.00 80 ASP A O 1
ATOM 613 N N . LEU A 1 81 ? 0.961 -9.449 7.726 1.00 84.38 81 LEU A N 1
ATOM 614 C CA . LEU A 1 81 ? 0.087 -8.543 8.466 1.00 84.38 81 LEU A CA 1
ATOM 615 C C . LEU A 1 81 ? -1.410 -8.875 8.314 1.00 84.38 81 LEU A C 1
ATOM 617 O O . LEU A 1 81 ? -2.235 -8.242 8.969 1.00 84.38 81 LEU A O 1
ATOM 621 N N . GLY A 1 82 ? -1.773 -9.840 7.463 1.00 84.19 82 GLY A N 1
ATOM 622 C CA . GLY A 1 82 ? -3.156 -10.260 7.229 1.00 84.19 82 GLY A CA 1
ATOM 623 C C . GLY A 1 82 ? -4.003 -9.262 6.434 1.00 84.19 82 GLY A C 1
ATOM 624 O O . GLY A 1 82 ? -5.227 -9.288 6.537 1.00 84.19 82 GLY A O 1
ATOM 625 N N . PHE A 1 83 ? -3.384 -8.357 5.663 1.00 83.50 83 PHE A N 1
ATOM 626 C CA . PHE A 1 83 ? -4.119 -7.387 4.836 1.00 83.50 83 PHE A CA 1
ATOM 627 C C . PHE A 1 83 ? -4.532 -7.935 3.468 1.00 83.50 83 PHE A C 1
ATOM 629 O O . PHE A 1 83 ? -5.455 -7.395 2.854 1.00 83.50 83 PHE A O 1
ATOM 636 N N . ILE A 1 84 ? -3.836 -8.962 2.980 1.00 81.38 84 ILE A N 1
ATOM 637 C CA . ILE A 1 84 ? -4.118 -9.643 1.714 1.00 81.38 84 ILE A CA 1
ATOM 638 C C . ILE A 1 84 ? -3.975 -11.155 1.900 1.00 81.38 84 ILE A C 1
ATOM 640 O O . ILE A 1 84 ? -3.133 -11.601 2.680 1.00 81.38 84 ILE A O 1
ATOM 644 N N . ASP A 1 85 ? -4.777 -11.926 1.168 1.00 76.44 85 ASP A N 1
ATOM 645 C CA . ASP A 1 85 ? -4.711 -13.387 1.192 1.00 76.44 85 ASP A CA 1
ATOM 646 C C . ASP A 1 85 ? -3.481 -13.919 0.436 1.00 76.44 85 ASP A C 1
ATOM 648 O O . ASP A 1 85 ? -2.876 -13.241 -0.405 1.00 76.44 85 ASP A O 1
ATOM 652 N N . ILE A 1 86 ? -3.090 -15.156 0.755 1.00 62.44 86 ILE A N 1
ATOM 653 C CA . ILE A 1 86 ? -2.053 -15.881 0.018 1.00 62.44 86 ILE A CA 1
ATOM 654 C C . ILE A 1 86 ? -2.625 -16.219 -1.360 1.00 62.44 86 ILE A C 1
ATOM 656 O O . ILE A 1 86 ? -3.535 -17.031 -1.491 1.00 62.44 86 ILE A O 1
ATOM 660 N N . ASP A 1 87 ? -2.087 -15.574 -2.390 1.00 57.03 87 ASP A N 1
ATOM 661 C CA . ASP A 1 87 ? -2.305 -15.970 -3.778 1.00 57.03 87 ASP A CA 1
ATOM 662 C C . ASP A 1 87 ? -1.775 -17.405 -3.960 1.00 57.03 87 ASP A C 1
ATOM 664 O O . ASP A 1 87 ? -0.560 -17.613 -3.949 1.00 57.03 87 ASP A O 1
ATOM 668 N N . GLU A 1 88 ? -2.661 -18.389 -4.157 1.00 51.19 88 GLU A N 1
ATOM 669 C CA . GLU A 1 88 ? -2.317 -19.800 -4.453 1.00 51.19 88 GLU A CA 1
ATOM 670 C C . GLU A 1 88 ? -1.437 -19.953 -5.718 1.00 51.19 88 GLU A C 1
ATOM 672 O O . GLU A 1 88 ? -0.931 -21.026 -6.021 1.00 51.19 88 GLU A O 1
ATOM 677 N N . HIS A 1 89 ? -1.225 -18.883 -6.493 1.00 51.47 89 HIS A N 1
ATOM 678 C CA . HIS A 1 89 ? -0.336 -18.877 -7.662 1.00 51.47 89 HIS A CA 1
ATOM 679 C C . HIS A 1 89 ? 1.124 -18.522 -7.340 1.00 51.47 89 HIS A C 1
ATOM 681 O O . HIS A 1 89 ? 1.972 -18.571 -8.232 1.00 51.47 89 HIS A O 1
ATOM 687 N N . ASN A 1 90 ? 1.439 -18.177 -6.088 1.00 46.09 90 ASN A N 1
ATOM 688 C CA . ASN A 1 90 ? 2.800 -17.849 -5.659 1.00 46.09 90 ASN A CA 1
ATOM 689 C C . ASN A 1 90 ? 3.512 -19.003 -4.926 1.00 46.09 90 ASN A C 1
ATOM 691 O O . ASN A 1 90 ? 4.628 -18.808 -4.445 1.00 46.09 90 ASN A O 1
ATOM 695 N N . ASP A 1 91 ? 2.912 -20.201 -4.901 1.00 46.53 91 ASP A N 1
ATOM 696 C CA . ASP A 1 91 ? 3.485 -21.437 -4.332 1.00 46.53 91 ASP A CA 1
ATOM 697 C C . ASP A 1 91 ? 4.822 -21.855 -4.975 1.00 46.53 91 ASP A C 1
ATOM 699 O O . ASP A 1 91 ? 5.540 -22.705 -4.456 1.00 46.53 91 ASP A O 1
ATOM 703 N N . HIS A 1 92 ? 5.202 -21.253 -6.105 1.00 46.78 92 HIS A N 1
ATOM 704 C CA . HIS A 1 92 ? 6.392 -21.662 -6.847 1.00 46.78 92 HIS A CA 1
ATOM 705 C C . HIS A 1 92 ? 7.680 -20.890 -6.502 1.00 46.78 92 HIS A C 1
ATOM 707 O O . HIS A 1 92 ? 8.739 -21.230 -7.033 1.00 46.78 92 HIS A O 1
ATOM 713 N N . LEU A 1 93 ? 7.616 -19.868 -5.637 1.00 48.81 93 LEU A N 1
ATOM 714 C CA . LEU A 1 93 ? 8.765 -19.005 -5.301 1.00 48.81 93 LEU A CA 1
ATOM 715 C C . LEU A 1 93 ? 9.317 -19.191 -3.881 1.00 48.81 93 LEU A C 1
ATOM 717 O O . LEU A 1 93 ? 10.407 -18.694 -3.603 1.00 48.81 93 LEU A O 1
ATOM 721 N N . ASP A 1 94 ? 8.630 -19.944 -3.020 1.00 47.00 94 ASP A N 1
ATOM 722 C CA . ASP A 1 94 ? 9.118 -20.279 -1.672 1.00 47.00 94 ASP A CA 1
ATOM 723 C C . ASP A 1 94 ? 9.836 -21.651 -1.619 1.00 47.00 94 ASP A C 1
ATOM 725 O O . ASP A 1 94 ? 10.261 -22.090 -0.556 1.00 47.00 94 ASP A O 1
ATOM 729 N N . ILE A 1 95 ? 10.049 -22.312 -2.771 1.00 48.56 95 ILE A N 1
ATOM 730 C CA . ILE A 1 95 ? 10.776 -23.599 -2.876 1.00 48.56 95 ILE A CA 1
ATOM 731 C C . ILE A 1 95 ? 12.282 -23.409 -3.188 1.00 48.56 95 ILE A C 1
ATOM 733 O O . ILE A 1 95 ? 13.032 -24.376 -3.232 1.00 48.56 95 ILE A O 1
ATOM 737 N N . LEU A 1 96 ? 12.779 -22.179 -3.376 1.00 49.03 96 LEU A N 1
ATOM 738 C CA . LEU A 1 96 ? 14.186 -21.936 -3.756 1.00 49.03 96 LEU A CA 1
ATOM 739 C C . LEU A 1 96 ? 15.050 -21.283 -2.665 1.00 49.03 96 LEU A C 1
ATOM 741 O O 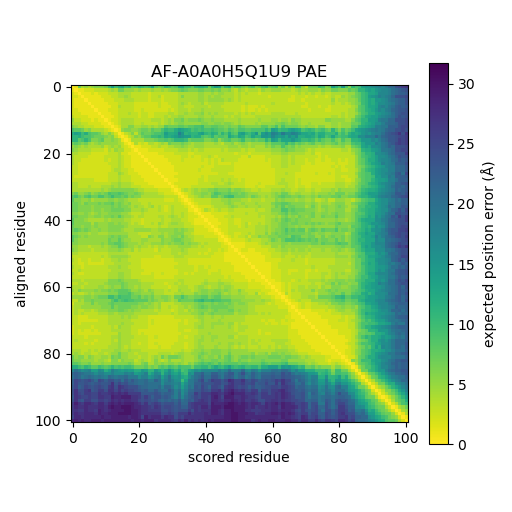. LEU A 1 96 ? 16.042 -20.644 -2.995 1.00 49.03 96 LEU A O 1
ATOM 745 N N . ASP A 1 97 ? 14.704 -21.462 -1.390 1.00 51.19 97 ASP A N 1
ATOM 746 C CA . ASP A 1 97 ? 15.583 -21.114 -0.253 1.00 51.19 97 ASP A CA 1
ATOM 747 C C . ASP A 1 97 ? 15.869 -22.330 0.659 1.00 51.19 97 ASP A C 1
ATOM 749 O O . ASP A 1 97 ? 16.191 -22.184 1.836 1.00 51.19 97 ASP A O 1
ATOM 753 N N . GLY A 1 98 ? 15.764 -23.547 0.113 1.00 49.16 98 GLY A N 1
ATOM 754 C CA . GLY A 1 98 ? 16.106 -24.794 0.800 1.00 49.16 98 GLY A CA 1
ATOM 755 C C . GLY A 1 98 ? 17.207 -25.559 0.071 1.00 49.16 98 GLY A C 1
ATOM 756 O O . GLY A 1 98 ? 16.947 -26.181 -0.953 1.00 49.16 98 GLY A O 1
ATOM 757 N N . ASP A 1 99 ? 18.409 -25.511 0.641 1.00 47.44 99 ASP A N 1
ATOM 758 C CA . ASP A 1 99 ? 19.454 -26.538 0.559 1.00 47.44 99 ASP A CA 1
ATOM 759 C C . ASP A 1 99 ? 20.086 -26.822 -0.819 1.00 47.44 99 ASP A C 1
ATOM 761 O O . ASP A 1 99 ? 19.764 -27.785 -1.513 1.00 47.44 99 ASP A O 1
ATOM 765 N N . TYR A 1 100 ? 21.114 -26.036 -1.155 1.00 45.59 100 TYR A N 1
ATOM 766 C CA . TYR A 1 100 ? 22.269 -26.586 -1.871 1.00 45.59 100 TYR A CA 1
ATOM 767 C C . TYR A 1 100 ? 23.274 -27.097 -0.824 1.00 45.59 100 TYR A C 1
ATOM 769 O O . TYR A 1 100 ? 24.078 -26.312 -0.315 1.00 45.59 100 TYR A O 1
ATOM 777 N N . GLU A 1 101 ? 23.185 -28.389 -0.482 1.00 44.19 101 GLU A N 1
ATOM 778 C CA . GLU A 1 101 ? 24.327 -29.169 0.040 1.00 44.19 101 GLU A CA 1
ATOM 779 C C . GLU A 1 101 ? 25.398 -29.369 -1.044 1.00 44.19 101 GLU A C 1
ATOM 781 O O . GLU A 1 101 ? 25.031 -29.595 -2.224 1.00 44.19 101 GLU A O 1
#

Secondary structure (DSSP, 8-state):
-HHHHHHHHHHHHTTT-HHHHHHHHHHHHHH-TT----HHHHHHH--HHHHHHHHHHHTGGGSTT--HHHHHHHHHHHHHTTSS---TT-TTSSSSSS---

Foldseek 3Di:
DVLLVVLVVVLVVPPPAPLSLQSLLLLLVLLDVVGDHDPVSCVVRDDPVSVVSSVCSVVLVPDPPRDNVSSVVSNVVSVVVVSDDPDPVCVPPVPPPDDDD

Sequence (101 aa):
MEIIDTVLAQITEHQGTGSSVLLAQALASACSRHYTVSLLDASVKLDRNSMNLFCRLAAISKEPDYSNSAQDKALRRLRDLGFIDIDEHNDHLDILDGDYE

Radius of gyration: 14.21 Å; Cα contacts (8 Å, |Δi|>4): 85; chains: 1; bounding box: 38×44×25 Å

Mean predicted aligned error: 8.39 Å

Solvent-accessible surface area (backbone atoms only — not comparable to full-atom values): 6073 Å² total; per-residue (Å²): 78,74,69,59,56,51,50,53,49,51,31,65,75,42,65,92,38,73,39,29,56,50,50,49,33,37,48,39,25,55,61,32,86,89,38,78,62,58,69,68,59,45,66,74,53,36,53,76,68,57,43,50,52,51,56,48,35,76,43,40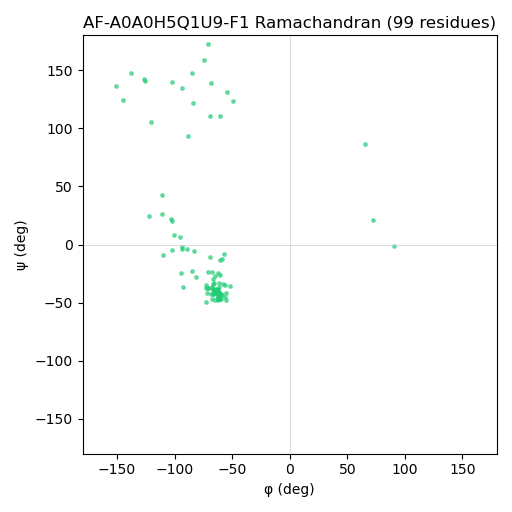,92,72,45,94,67,64,48,70,71,50,36,54,51,47,48,54,52,36,38,77,70,66,73,45,81,84,62,84,84,56,74,80,71,76,68,80,84,70,81,91,126

pLDDT: mean 80.12, std 13.9, range [44.19, 90.75]

Organism: NCBI:txid198431